Protein AF-A0A9X0APQ6-F1 (afdb_monomer)

InterPro domains:
  IPR005828 Major facilitator, sugar transporter-like [PF00083] (7-115)
  IPR020846 Major facilitator superfamily domain [PS50850] (1-117)
  IPR036259 MFS transporter superfamily [G3DSA:1.20.1250.20] (3-117)
  IPR036259 MFS transporter superfamily [SSF103473] (9-115)
  IPR050360 Major Facilitator Superfamily Sugar Transporters [PTHR48022] (7-116)

Foldseek 3Di:
DDDDPPVLVVVLVVLLQVLLVVLLVVLVVVCVPPDLVVQLVVLVVQLVVLVVQCVPDPDSVSVSVSSSSNSNSVSSNVNSVLVVLVVPDDPVCSVVVVVVVVVVVVVVVVVVVVVVD

pLDDT: mean 80.23, std 10.96, range [44.09, 93.19]

Mean predicted aligned error: 7.97 Å

Organism: NCBI:txid352851

Radius of gyration: 16.46 Å; Cα contacts (8 Å, |Δi|>4): 113; chains: 1; bounding box: 48×24×42 Å

Structure (mmCIF, N/CA/C/O backbone):
data_AF-A0A9X0APQ6-F1
#
_entry.id   AF-A0A9X0APQ6-F1
#
loop_
_atom_site.group_PDB
_atom_site.id
_atom_site.type_symbol
_atom_site.label_atom_id
_atom_site.label_alt_id
_atom_site.label_comp_id
_atom_site.label_asym_id
_atom_site.label_entity_id
_atom_site.label_seq_id
_atom_site.pdbx_PDB_ins_code
_atom_site.Cartn_x
_atom_site.Cartn_y
_atom_site.Cartn_z
_atom_site.occupancy
_atom_site.B_iso_or_equiv
_atom_site.auth_seq_id
_atom_site.auth_comp_id
_atom_site.auth_asym_id
_atom_site.auth_atom_id
_atom_site.pdbx_PDB_model_num
ATOM 1 N N . MET A 1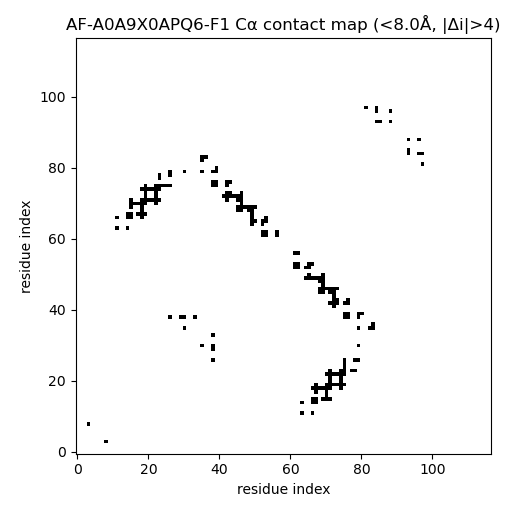 1 ? 29.607 6.558 -14.854 1.00 44.47 1 MET A N 1
ATOM 2 C CA . MET A 1 1 ? 28.455 6.134 -14.029 1.00 44.47 1 MET A CA 1
ATOM 3 C C . MET A 1 1 ? 27.318 7.109 -14.296 1.00 44.47 1 MET A C 1
ATOM 5 O O . MET A 1 1 ? 27.197 8.111 -13.610 1.00 44.47 1 MET A O 1
ATOM 9 N N . GLY A 1 2 ? 26.597 6.906 -15.401 1.00 44.09 2 GLY A N 1
ATOM 10 C CA . GLY A 1 2 ? 25.525 7.808 -15.819 1.00 44.09 2 GLY A CA 1
ATOM 11 C C . GLY A 1 2 ? 24.262 7.515 -15.024 1.00 44.09 2 GLY A C 1
ATOM 12 O O . GLY A 1 2 ? 23.818 6.369 -14.986 1.00 44.09 2 GLY A O 1
ATOM 13 N N . TYR A 1 3 ? 23.705 8.536 -14.382 1.00 51.19 3 TYR A N 1
ATOM 14 C CA . TYR A 1 3 ? 22.382 8.481 -13.771 1.00 51.19 3 TYR A CA 1
ATOM 15 C C . TYR A 1 3 ? 21.393 7.966 -14.830 1.00 51.19 3 TYR A C 1
ATOM 17 O O . TYR A 1 3 ? 21.360 8.526 -15.932 1.00 51.19 3 TYR A O 1
ATOM 25 N N . PRO A 1 4 ? 20.614 6.902 -14.567 1.00 54.91 4 PRO A N 1
ATOM 26 C CA . PRO A 1 4 ? 19.569 6.506 -15.496 1.00 54.91 4 PRO A CA 1
ATOM 27 C C . PRO A 1 4 ? 18.635 7.716 -15.683 1.00 54.91 4 PRO A C 1
ATOM 29 O O . PRO A 1 4 ? 18.344 8.408 -14.704 1.00 54.91 4 PRO A O 1
ATOM 32 N N . PRO A 1 5 ? 18.208 8.033 -16.918 1.00 57.03 5 PRO A N 1
ATOM 33 C CA . PRO A 1 5 ? 17.483 9.266 -17.205 1.00 57.03 5 PRO A CA 1
ATOM 34 C C . PRO A 1 5 ? 16.279 9.409 -16.268 1.00 57.03 5 PRO A C 1
ATOM 36 O O . PRO A 1 5 ? 15.535 8.457 -16.066 1.00 57.03 5 PRO A O 1
ATOM 39 N N . THR A 1 6 ? 16.046 10.596 -15.705 1.00 61.06 6 THR A N 1
ATOM 40 C CA . THR A 1 6 ? 15.020 10.875 -14.671 1.00 61.06 6 THR A CA 1
ATOM 41 C C . THR A 1 6 ? 13.627 10.336 -15.024 1.00 61.06 6 THR A C 1
ATOM 43 O O . THR A 1 6 ? 12.830 9.989 -14.154 1.00 61.06 6 THR A O 1
ATOM 46 N N . ARG A 1 7 ? 13.355 10.204 -16.327 1.00 60.66 7 ARG A N 1
ATOM 47 C CA . ARG A 1 7 ? 12.144 9.594 -16.877 1.00 60.66 7 ARG A CA 1
ATOM 48 C C . ARG A 1 7 ? 11.978 8.127 -16.451 1.00 60.66 7 ARG A C 1
ATOM 50 O O . ARG A 1 7 ? 10.897 7.781 -16.000 1.00 60.66 7 ARG A O 1
ATOM 57 N N . VAL A 1 8 ? 13.018 7.287 -16.493 1.00 66.69 8 VAL A N 1
ATOM 58 C CA . VAL A 1 8 ? 12.890 5.846 -16.178 1.00 66.69 8 VAL A CA 1
ATOM 59 C C . VAL A 1 8 ? 12.717 5.538 -14.687 1.00 66.69 8 VAL A C 1
ATOM 61 O O . VAL A 1 8 ? 12.133 4.508 -14.364 1.00 66.69 8 VAL A O 1
ATOM 64 N N . GLN A 1 9 ? 13.139 6.421 -13.774 1.00 67.50 9 GLN A N 1
ATOM 65 C CA . GLN A 1 9 ? 12.833 6.274 -12.339 1.00 67.50 9 GLN A CA 1
ATOM 66 C C . GLN A 1 9 ? 11.456 6.837 -11.961 1.00 67.50 9 GLN A C 1
ATOM 68 O O . GLN A 1 9 ? 10.777 6.280 -11.099 1.00 67.50 9 GLN A O 1
ATOM 73 N N . GLY A 1 10 ? 11.014 7.921 -12.608 1.00 75.88 10 GLY A N 1
ATOM 74 C CA . GLY A 1 10 ? 9.728 8.554 -12.302 1.00 75.88 10 GLY A CA 1
ATOM 75 C C . GLY A 1 10 ? 8.521 7.761 -12.806 1.00 75.88 10 GLY A C 1
ATOM 76 O O . GLY A 1 10 ? 7.519 7.647 -12.100 1.00 75.88 10 GLY A O 1
ATOM 7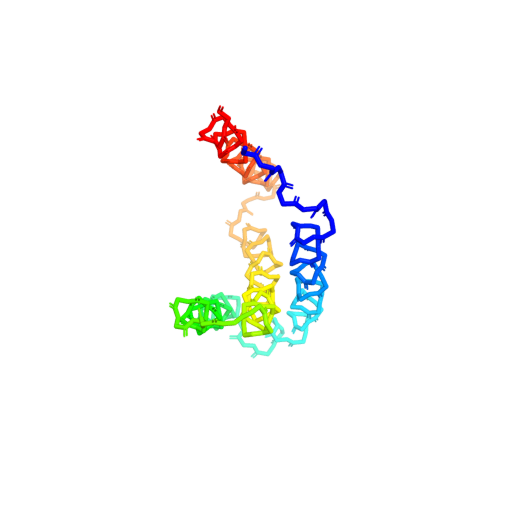7 N N . THR A 1 11 ? 8.612 7.167 -14.002 1.00 83.44 11 THR A N 1
ATOM 78 C CA . THR A 1 11 ? 7.497 6.418 -14.604 1.00 83.44 11 THR A CA 1
ATOM 79 C C . THR A 1 11 ? 6.947 5.286 -13.720 1.00 83.44 11 THR A C 1
ATOM 81 O O . THR A 1 11 ? 5.732 5.262 -13.519 1.00 83.44 11 THR A O 1
ATOM 84 N N . PRO A 1 12 ? 7.758 4.374 -13.142 1.00 81.62 12 PRO A N 1
ATOM 85 C CA . PRO A 1 12 ? 7.223 3.297 -12.305 1.00 81.62 12 PRO A CA 1
ATOM 86 C C . PRO A 1 12 ? 6.553 3.809 -11.023 1.00 81.62 12 PRO A C 1
ATOM 88 O O . PRO A 1 12 ? 5.564 3.225 -10.585 1.00 81.62 12 PRO A O 1
ATOM 91 N N . THR A 1 13 ? 7.038 4.912 -10.446 1.00 85.12 13 THR A N 1
ATOM 92 C CA . THR A 1 13 ? 6.450 5.530 -9.246 1.00 85.12 13 THR A CA 1
ATOM 93 C C . THR A 1 13 ? 5.087 6.156 -9.547 1.00 85.12 13 THR A C 1
ATOM 95 O O . THR A 1 13 ? 4.135 5.962 -8.791 1.00 85.12 13 THR A O 1
ATOM 98 N N . SER A 1 14 ? 4.948 6.842 -10.684 1.00 87.56 14 SER A N 1
ATOM 99 C CA . SER A 1 14 ? 3.661 7.405 -11.117 1.00 87.56 14 SER A CA 1
ATOM 100 C C . SER A 1 14 ? 2.627 6.317 -11.413 1.00 87.56 14 SER A C 1
ATOM 102 O O . SER A 1 14 ? 1.479 6.416 -10.982 1.00 87.56 14 SER A O 1
ATOM 104 N N . VAL A 1 15 ? 3.040 5.250 -12.102 1.00 88.75 15 VAL A N 1
ATOM 105 C CA . VAL A 1 15 ? 2.180 4.096 -12.409 1.00 88.75 15 VAL A CA 1
ATOM 106 C C . VAL A 1 15 ? 1.750 3.371 -11.130 1.00 88.75 15 VAL A C 1
ATOM 108 O O . VAL A 1 15 ? 0.586 2.998 -10.988 1.00 88.75 15 VAL A O 1
ATOM 111 N N . TYR A 1 16 ? 2.660 3.231 -10.165 1.00 88.94 16 TYR A N 1
ATOM 112 C CA . TYR A 1 16 ? 2.346 2.696 -8.843 1.00 88.94 16 TYR A CA 1
ATOM 113 C C . TYR A 1 16 ? 1.294 3.543 -8.112 1.00 88.94 16 TYR A C 1
ATOM 115 O O . TYR A 1 16 ? 0.326 2.990 -7.591 1.00 88.94 16 TYR A O 1
ATOM 123 N N . ASN A 1 17 ? 1.429 4.875 -8.115 1.00 89.19 17 ASN A N 1
ATOM 124 C CA . ASN A 1 17 ? 0.448 5.768 -7.489 1.00 89.19 17 ASN A CA 1
ATOM 125 C C . ASN A 1 17 ? -0.933 5.679 -8.149 1.00 89.19 17 ASN A C 1
ATOM 127 O O . ASN A 1 17 ? -1.939 5.677 -7.440 1.00 89.19 17 ASN A O 1
ATOM 131 N N . LEU A 1 18 ? -0.993 5.550 -9.479 1.00 90.69 18 LEU A N 1
ATOM 132 C CA . LEU A 1 18 ? -2.250 5.290 -10.187 1.00 90.69 18 LEU A CA 1
ATOM 133 C C . LEU A 1 18 ? -2.875 3.966 -9.731 1.00 90.69 18 LEU A C 1
ATOM 135 O O . LEU A 1 18 ? -4.051 3.937 -9.374 1.00 90.69 18 LEU A O 1
ATOM 139 N N . GLY A 1 19 ? -2.085 2.889 -9.657 1.00 88.75 19 GLY A N 1
ATOM 140 C CA . GLY A 1 19 ? -2.540 1.611 -9.101 1.00 88.75 19 GLY A CA 1
ATOM 141 C C . GLY A 1 19 ? -3.055 1.751 -7.665 1.00 88.75 19 GLY A C 1
ATOM 142 O O . GLY A 1 19 ? -4.108 1.223 -7.327 1.00 88.75 19 GLY A O 1
ATOM 143 N N . CYS A 1 20 ? -2.372 2.536 -6.834 1.00 89.88 20 CYS A N 1
ATOM 144 C CA . CYS A 1 20 ? -2.770 2.800 -5.453 1.00 89.88 20 CYS A CA 1
ATOM 145 C C . CYS A 1 20 ? -4.121 3.531 -5.364 1.00 89.88 20 CYS A C 1
ATOM 147 O O . CYS A 1 20 ? -4.968 3.164 -4.549 1.00 89.88 20 CYS A O 1
ATOM 149 N N . PHE A 1 21 ? -4.360 4.510 -6.245 1.00 89.38 21 PHE A N 1
ATOM 150 C CA . PHE A 1 21 ? -5.630 5.234 -6.337 1.00 89.38 21 PHE A CA 1
ATOM 151 C C . PHE A 1 21 ? -6.800 4.303 -6.681 1.00 89.38 21 PHE A C 1
ATOM 153 O O . PHE A 1 21 ? -7.807 4.280 -5.969 1.00 89.38 21 PHE A O 1
ATOM 160 N N . PHE A 1 22 ? -6.651 3.478 -7.721 1.00 90.50 22 PHE A N 1
ATOM 161 C CA . PHE A 1 22 ? -7.680 2.503 -8.096 1.00 90.50 22 PHE A CA 1
ATOM 162 C C . PHE A 1 22 ? -7.877 1.424 -7.022 1.00 90.50 22 PHE A C 1
ATOM 164 O O . PHE A 1 22 ? -9.011 1.030 -6.740 1.00 90.50 22 PHE A O 1
ATOM 171 N N . GLY A 1 23 ? -6.796 0.996 -6.365 1.00 86.69 23 GLY A N 1
ATOM 172 C CA . GLY A 1 23 ? -6.839 0.055 -5.249 1.00 86.69 23 GLY A CA 1
ATOM 173 C C . GLY A 1 23 ? -7.651 0.614 -4.083 1.00 86.69 23 GLY A C 1
ATOM 174 O O . GLY A 1 23 ? -8.589 -0.028 -3.610 1.00 86.69 23 GLY A O 1
ATOM 175 N N . ALA A 1 24 ? -7.378 1.855 -3.679 1.00 86.88 24 ALA A N 1
ATOM 176 C CA . ALA A 1 24 ? -8.139 2.538 -2.638 1.00 86.88 24 ALA A CA 1
ATOM 177 C C . ALA A 1 24 ? -9.633 2.652 -2.999 1.00 86.88 24 ALA A C 1
ATOM 179 O O . ALA A 1 24 ? -10.481 2.329 -2.165 1.00 86.88 24 ALA A O 1
ATOM 180 N N . LEU A 1 25 ? -9.960 3.002 -4.250 1.00 87.56 25 LEU A N 1
ATOM 181 C CA . LEU A 1 25 ? -11.346 3.098 -4.724 1.00 87.56 25 LEU A CA 1
ATOM 182 C C . LEU A 1 25 ? -12.077 1.745 -4.660 1.00 87.56 25 LEU A C 1
ATOM 184 O O . LEU A 1 25 ? -13.203 1.669 -4.167 1.00 87.56 25 LEU A O 1
ATOM 188 N N . SER A 1 26 ? -11.415 0.656 -5.065 1.00 83.50 26 SER A N 1
ATOM 189 C CA . SER A 1 26 ? -11.980 -0.705 -4.999 1.00 83.50 26 SER A CA 1
ATOM 190 C C . SER A 1 26 ? -12.294 -1.167 -3.566 1.00 83.50 26 SER A C 1
ATOM 192 O O . SER A 1 26 ? -13.181 -1.996 -3.335 1.00 83.50 26 SER A O 1
ATOM 194 N N . THR A 1 27 ? -11.609 -0.586 -2.578 1.00 81.75 27 THR A N 1
ATOM 195 C CA . THR A 1 27 ? -11.802 -0.875 -1.150 1.00 81.75 27 THR A CA 1
ATOM 196 C C . THR A 1 27 ? -13.132 -0.354 -0.626 1.00 81.75 27 THR A C 1
ATOM 198 O O . THR A 1 27 ? -13.647 -0.898 0.347 1.00 81.75 27 THR A O 1
ATOM 201 N N . ILE A 1 28 ? -13.703 0.680 -1.254 1.00 78.94 28 ILE A N 1
ATOM 202 C CA . ILE A 1 28 ? -15.018 1.214 -0.876 1.00 78.94 28 ILE A CA 1
ATOM 203 C C . ILE A 1 28 ? -16.076 0.127 -1.081 1.00 78.94 28 ILE A C 1
ATOM 205 O O . ILE A 1 28 ? -16.846 -0.167 -0.175 1.00 78.94 28 ILE A O 1
ATOM 209 N N . TRP A 1 29 ? -16.035 -0.539 -2.235 1.00 74.44 29 TRP A N 1
ATOM 210 C C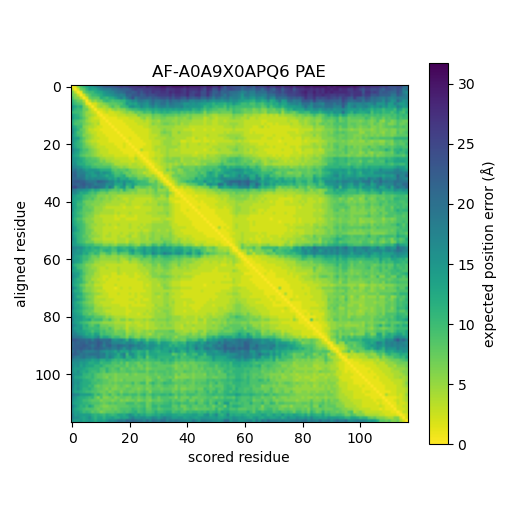A . TRP A 1 29 ? -16.950 -1.626 -2.580 1.00 74.44 29 TRP A CA 1
ATOM 211 C C . TRP A 1 29 ? -16.645 -2.917 -1.809 1.00 74.44 29 TRP A C 1
ATOM 213 O O . TRP A 1 29 ? -17.525 -3.538 -1.217 1.00 74.44 29 TRP A O 1
ATOM 223 N N . THR A 1 30 ? -15.370 -3.306 -1.763 1.00 70.62 30 THR A N 1
ATOM 224 C CA . THR A 1 30 ? -14.943 -4.567 -1.127 1.00 70.62 30 THR A CA 1
ATOM 225 C C . THR A 1 30 ? -15.0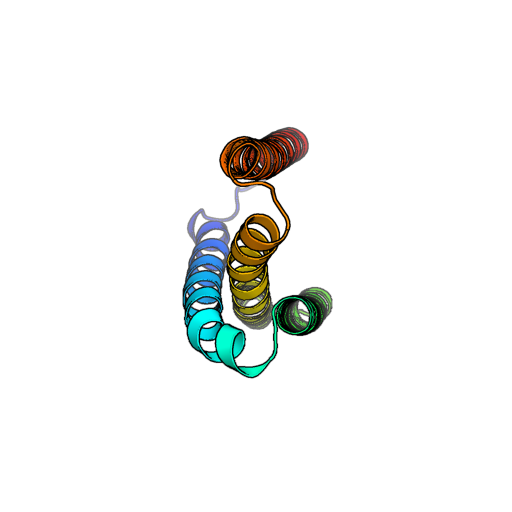48 -4.510 0.405 1.00 70.62 30 THR A C 1
ATOM 227 O O . THR A 1 30 ? -15.241 -5.530 1.072 1.00 70.62 30 THR A O 1
ATOM 230 N N . GLY A 1 31 ? -14.937 -3.310 0.980 1.00 66.19 31 GLY A N 1
ATOM 231 C CA . GLY A 1 31 ? -14.968 -3.059 2.418 1.00 66.19 31 GLY A CA 1
ATOM 232 C C . GLY A 1 31 ? -16.323 -3.319 3.074 1.00 66.19 31 GLY A C 1
ATOM 233 O O . GLY A 1 31 ? -16.332 -3.768 4.224 1.00 66.19 31 GLY A O 1
ATOM 234 N N . ASP A 1 32 ? -17.425 -3.078 2.359 1.00 67.75 32 ASP A N 1
ATOM 235 C CA . ASP A 1 32 ? -18.782 -3.368 2.842 1.00 67.75 32 ASP A CA 1
ATOM 236 C C . ASP A 1 32 ? -19.138 -4.853 2.720 1.00 67.75 32 ASP A C 1
ATOM 238 O O . ASP A 1 32 ? -19.812 -5.399 3.591 1.00 67.75 32 ASP A O 1
ATOM 242 N N . PHE A 1 33 ? -18.627 -5.543 1.696 1.00 60.81 33 PHE A N 1
ATOM 243 C CA . PHE A 1 33 ? -19.024 -6.925 1.411 1.00 60.81 33 PHE A CA 1
ATOM 244 C C . PHE A 1 33 ? -18.282 -7.988 2.239 1.00 60.81 33 PHE A C 1
ATOM 246 O O . PHE A 1 33 ? -18.876 -8.998 2.613 1.00 60.81 33 PHE A O 1
ATOM 253 N N . LEU A 1 34 ? -16.983 -7.809 2.521 1.00 62.75 34 LEU A N 1
ATOM 254 C CA . LEU A 1 34 ? -16.131 -8.924 2.982 1.00 62.75 34 LEU A CA 1
ATOM 255 C C . LEU A 1 34 ? -15.678 -8.869 4.449 1.00 62.75 34 LEU A C 1
ATOM 257 O O . LEU A 1 34 ? -15.217 -9.876 5.000 1.00 62.75 34 LEU A O 1
ATOM 261 N N . GLY A 1 35 ? -15.842 -7.726 5.114 1.00 64.50 35 GLY A N 1
ATOM 262 C CA . GLY A 1 35 ? -15.365 -7.507 6.478 1.00 64.50 35 GLY A CA 1
ATOM 263 C C . GLY A 1 35 ? -13.869 -7.161 6.550 1.00 64.50 35 GLY A C 1
ATOM 264 O O . GLY A 1 35 ? -13.022 -7.719 5.856 1.00 64.50 35 GLY A O 1
ATOM 265 N N . ARG A 1 36 ? -13.533 -6.222 7.443 1.00 69.69 36 ARG A N 1
ATOM 266 C CA . ARG A 1 36 ? -12.225 -5.536 7.526 1.00 69.69 36 ARG A CA 1
ATOM 267 C C . ARG A 1 36 ? -10.974 -6.444 7.500 1.00 69.69 36 ARG A C 1
ATOM 269 O O . ARG A 1 36 ? -10.091 -6.143 6.704 1.00 69.69 36 ARG A O 1
ATOM 276 N N . PRO A 1 37 ? -10.847 -7.521 8.304 1.00 75.44 37 PRO A N 1
ATOM 277 C CA . PRO A 1 37 ? -9.620 -8.327 8.309 1.00 75.44 37 PRO A CA 1
ATOM 278 C C . PRO A 1 37 ? -9.446 -9.169 7.037 1.00 75.44 37 PRO A C 1
ATOM 280 O O . PRO A 1 37 ? -8.319 -9.406 6.609 1.00 75.44 37 PRO A O 1
ATOM 283 N N . ARG A 1 38 ? -10.544 -9.582 6.389 1.00 79.19 38 ARG A N 1
ATOM 284 C CA . ARG A 1 38 ? -10.486 -10.387 5.158 1.00 79.19 38 ARG A CA 1
ATOM 285 C C . ARG A 1 38 ? -10.021 -9.562 3.962 1.00 79.19 38 ARG A C 1
ATOM 287 O O . ARG A 1 38 ? -9.296 -10.073 3.116 1.00 79.19 38 ARG A O 1
ATOM 294 N N . VAL A 1 39 ? -10.368 -8.275 3.935 1.00 83.38 39 VAL A N 1
ATOM 295 C CA . VAL A 1 39 ? -9.897 -7.342 2.901 1.00 83.38 39 VAL A CA 1
ATOM 296 C C . VAL A 1 39 ? -8.381 -7.125 2.988 1.00 83.38 39 VAL A C 1
ATOM 298 O O . VAL A 1 39 ? -7.727 -7.087 1.952 1.00 83.38 39 VAL A O 1
ATOM 301 N N . ILE A 1 40 ? -7.802 -7.075 4.198 1.00 85.06 40 ILE A N 1
ATOM 302 C CA . ILE A 1 40 ? -6.340 -6.964 4.387 1.00 85.06 40 ILE A CA 1
ATOM 303 C C . ILE A 1 40 ? -5.620 -8.227 3.891 1.00 85.06 40 ILE A C 1
ATOM 305 O O . ILE A 1 40 ? -4.554 -8.156 3.277 1.00 85.06 40 ILE A O 1
ATOM 309 N N . LEU A 1 41 ? -6.211 -9.398 4.137 1.00 85.81 41 LEU A N 1
ATOM 310 C CA . LEU A 1 41 ? -5.687 -10.676 3.655 1.00 85.81 41 LEU A CA 1
ATOM 311 C C . LEU A 1 41 ? -5.708 -10.739 2.122 1.00 85.81 41 LEU A C 1
ATOM 313 O O . LEU A 1 41 ? -4.684 -11.043 1.515 1.00 85.81 41 LEU A O 1
ATOM 317 N N . LEU A 1 42 ? -6.820 -10.349 1.493 1.00 87.19 42 LEU A N 1
ATOM 318 C CA . LEU A 1 42 ? -6.914 -10.256 0.033 1.00 87.19 42 LEU A CA 1
ATOM 319 C C . LEU A 1 42 ? -5.921 -9.251 -0.557 1.00 87.19 42 LEU A C 1
ATOM 321 O O . LEU A 1 42 ? -5.186 -9.596 -1.481 1.00 87.19 42 LEU A O 1
ATOM 325 N N . GLY A 1 43 ? -5.830 -8.041 -0.000 1.00 87.69 43 GLY A N 1
ATOM 326 C CA . GLY A 1 43 ? -4.857 -7.048 -0.456 1.00 87.69 43 GLY A CA 1
ATOM 327 C C . GL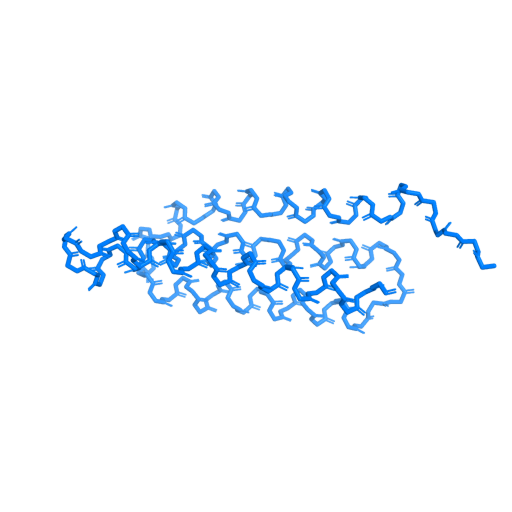Y A 1 43 ? -3.421 -7.568 -0.355 1.00 87.69 43 GLY A C 1
ATOM 328 O O . GLY A 1 43 ? -2.640 -7.416 -1.291 1.00 87.69 43 GLY A O 1
ATOM 329 N N . SER A 1 44 ? -3.095 -8.292 0.719 1.00 89.19 44 SER A N 1
ATOM 330 C CA . SER A 1 44 ? -1.784 -8.934 0.890 1.00 89.19 44 SER A CA 1
ATOM 331 C C . SER A 1 44 ? -1.510 -10.023 -0.153 1.00 89.19 44 SER A C 1
ATOM 333 O O . SER A 1 44 ? -0.394 -10.096 -0.665 1.00 89.19 44 SER A O 1
ATOM 335 N N . THR A 1 45 ? -2.511 -10.825 -0.537 1.00 91.44 45 THR A N 1
ATOM 336 C CA . THR A 1 45 ? -2.345 -11.806 -1.628 1.00 91.44 45 THR A CA 1
ATOM 337 C C . THR A 1 45 ? -2.093 -11.139 -2.982 1.00 91.44 45 THR A C 1
ATOM 339 O O . THR A 1 45 ? -1.236 -11.595 -3.736 1.00 91.44 45 THR A O 1
ATOM 342 N N . ILE A 1 46 ? -2.753 -10.011 -3.266 1.00 91.31 46 ILE A N 1
ATOM 343 C CA . ILE A 1 46 ? -2.537 -9.235 -4.498 1.00 91.31 46 ILE A CA 1
ATOM 344 C C . ILE A 1 46 ? -1.119 -8.645 -4.519 1.00 91.31 46 ILE A C 1
ATOM 346 O O . ILE A 1 46 ? -0.438 -8.707 -5.544 1.00 91.31 46 ILE A O 1
ATOM 350 N N . ILE A 1 47 ? -0.639 -8.131 -3.380 1.00 92.75 47 ILE A N 1
ATOM 351 C CA . ILE A 1 47 ? 0.745 -7.654 -3.244 1.00 92.75 47 ILE A CA 1
ATOM 352 C C . ILE A 1 47 ? 1.733 -8.796 -3.493 1.00 92.75 47 ILE A C 1
ATOM 354 O O . ILE A 1 47 ? 2.693 -8.603 -4.236 1.00 92.75 47 ILE A O 1
ATOM 358 N N . ALA A 1 48 ? 1.499 -9.978 -2.918 1.00 92.31 48 ALA A 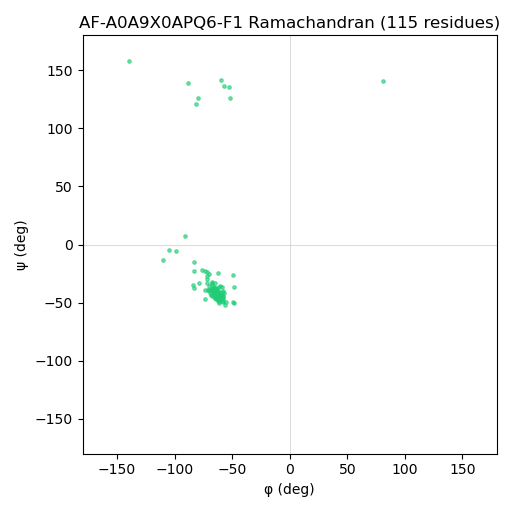N 1
ATOM 359 C CA . ALA A 1 48 ? 2.373 -11.134 -3.107 1.00 92.31 48 ALA A CA 1
ATOM 360 C C . ALA A 1 48 ? 2.464 -11.545 -4.587 1.00 92.31 48 ALA A C 1
ATOM 362 O O . ALA A 1 48 ? 3.564 -11.752 -5.095 1.00 92.31 48 ALA A O 1
ATOM 363 N N . LEU A 1 49 ? 1.335 -11.574 -5.303 1.00 91.88 49 LEU A N 1
ATOM 364 C CA . LEU A 1 49 ? 1.308 -11.847 -6.744 1.00 91.88 49 LEU A CA 1
ATOM 365 C C . LEU A 1 49 ? 2.080 -10.789 -7.545 1.00 91.88 49 LEU A C 1
ATOM 367 O O . LEU A 1 49 ? 2.889 -11.129 -8.407 1.00 91.88 49 LEU A O 1
ATOM 371 N N . GLY A 1 50 ? 1.883 -9.504 -7.242 1.00 88.31 50 GLY A N 1
ATOM 372 C CA . GLY A 1 50 ? 2.608 -8.423 -7.910 1.00 88.31 50 GLY A CA 1
ATOM 373 C C . GLY A 1 50 ? 4.110 -8.407 -7.593 1.00 88.31 50 GLY A C 1
ATOM 374 O O . GLY A 1 50 ? 4.917 -8.026 -8.444 1.00 88.31 50 GLY A O 1
ATOM 375 N N . ALA A 1 51 ? 4.510 -8.827 -6.391 1.00 89.06 51 ALA A N 1
ATOM 376 C CA . ALA A 1 51 ? 5.912 -9.004 -6.026 1.00 89.06 51 ALA A CA 1
ATOM 377 C C . ALA A 1 51 ? 6.535 -10.156 -6.819 1.00 89.06 51 ALA A C 1
ATOM 379 O O . ALA A 1 51 ? 7.601 -9.974 -7.394 1.00 89.06 51 ALA A O 1
ATOM 380 N N . LEU A 1 52 ? 5.826 -11.280 -6.940 1.00 91.38 52 LEU A N 1
ATOM 381 C CA . LEU A 1 52 ? 6.276 -12.449 -7.695 1.00 91.38 52 LEU A CA 1
ATOM 382 C C . LEU A 1 52 ? 6.512 -12.103 -9.173 1.00 91.38 52 LEU A C 1
ATOM 384 O O . LEU A 1 52 ? 7.573 -12.414 -9.707 1.00 91.38 52 LEU A O 1
ATOM 388 N N . ILE A 1 53 ? 5.592 -11.347 -9.786 1.00 87.25 53 ILE A N 1
ATOM 389 C CA . ILE A 1 53 ? 5.747 -10.821 -11.154 1.00 87.25 53 ILE A CA 1
ATOM 390 C C . ILE A 1 53 ? 6.992 -9.932 -11.277 1.00 87.25 53 ILE A C 1
ATOM 392 O O . ILE A 1 53 ? 7.703 -10.014 -12.276 1.00 87.25 53 ILE A O 1
ATOM 396 N N . GLN A 1 54 ? 7.275 -9.089 -10.279 1.00 84.50 54 GLN A N 1
ATOM 397 C CA . GLN A 1 54 ? 8.477 -8.249 -10.284 1.00 84.50 54 GLN A CA 1
ATOM 398 C C . GLN A 1 54 ? 9.758 -9.072 -10.122 1.00 84.50 54 GLN A C 1
ATOM 400 O O . GLN A 1 54 ? 10.747 -8.762 -10.781 1.00 84.50 54 GLN A O 1
ATOM 405 N N . THR A 1 55 ? 9.752 -10.116 -9.287 1.00 85.69 55 THR A N 1
ATOM 406 C CA . THR A 1 55 ? 10.923 -10.980 -9.064 1.00 85.69 55 THR A CA 1
ATOM 407 C C . THR A 1 55 ? 11.276 -11.796 -10.306 1.00 85.69 55 THR A C 1
ATOM 409 O O . THR A 1 55 ? 12.452 -12.004 -10.583 1.00 85.69 55 THR A O 1
ATOM 412 N N . THR A 1 56 ? 10.277 -12.221 -11.081 1.00 86.88 56 THR A N 1
ATOM 413 C CA . THR A 1 56 ? 10.476 -12.987 -12.324 1.00 86.88 56 THR A CA 1
ATOM 414 C C . THR A 1 56 ? 10.597 -12.105 -13.572 1.00 86.88 56 THR A C 1
ATOM 416 O O . THR A 1 56 ? 10.557 -12.614 -14.690 1.00 86.88 56 THR A O 1
ATOM 419 N N . SER A 1 57 ? 10.667 -10.780 -13.420 1.00 79.19 57 SER A N 1
ATOM 420 C CA . SER A 1 57 ? 10.607 -9.848 -14.547 1.00 79.19 57 SER A CA 1
ATOM 421 C C . SER A 1 57 ? 11.959 -9.713 -15.247 1.00 79.19 57 SER A C 1
ATOM 423 O O . SER A 1 57 ? 12.918 -9.221 -14.658 1.00 79.19 57 SER A O 1
ATOM 425 N N . TYR A 1 58 ? 12.003 -10.035 -16.543 1.00 75.69 58 TYR A N 1
ATOM 426 C CA . TYR A 1 58 ? 13.189 -9.849 -17.394 1.00 75.69 58 TYR A CA 1
ATOM 427 C C . TYR A 1 58 ? 13.127 -8.571 -18.253 1.00 75.69 58 TYR A C 1
ATOM 429 O O . TYR A 1 58 ? 14.100 -8.226 -18.918 1.00 75.69 58 TYR A O 1
ATOM 437 N N . GLY A 1 59 ? 11.998 -7.846 -18.238 1.00 79.00 59 GLY A N 1
ATOM 438 C CA . GLY A 1 59 ? 11.789 -6.642 -19.050 1.00 79.00 59 GLY A CA 1
ATOM 439 C C . GLY A 1 59 ? 11.059 -5.504 -18.330 1.00 79.00 59 GLY A C 1
ATOM 440 O O . GLY A 1 59 ? 10.309 -5.713 -17.378 1.00 79.00 59 GLY A O 1
ATOM 441 N N . VAL A 1 60 ? 11.241 -4.274 -18.825 1.00 76.38 60 VAL A N 1
ATOM 442 C CA . VAL A 1 60 ? 10.671 -3.042 -18.235 1.00 76.38 60 VAL A CA 1
ATOM 443 C C . VAL A 1 60 ? 9.134 -3.069 -18.201 1.00 76.38 60 VAL A C 1
ATOM 445 O O . VAL A 1 60 ? 8.525 -2.604 -17.239 1.00 76.38 60 VAL A O 1
ATOM 448 N N . ALA A 1 61 ? 8.497 -3.661 -19.216 1.00 78.31 61 ALA A N 1
ATOM 449 C CA . ALA A 1 61 ? 7.039 -3.758 -19.303 1.00 78.31 61 ALA A CA 1
ATOM 450 C C . ALA A 1 61 ? 6.432 -4.659 -18.209 1.00 78.31 61 ALA A C 1
ATOM 452 O O . ALA A 1 61 ? 5.434 -4.292 -17.588 1.00 78.31 61 ALA A O 1
ATOM 453 N N . GLN A 1 62 ? 7.056 -5.808 -17.923 1.00 81.12 62 GLN A N 1
ATOM 454 C CA . GLN A 1 62 ? 6.616 -6.714 -16.854 1.00 81.12 62 GLN A CA 1
ATOM 455 C C . GLN A 1 62 ? 6.813 -6.087 -15.470 1.00 81.12 62 GLN A C 1
ATOM 457 O O . GLN A 1 62 ? 5.932 -6.183 -14.616 1.00 81.12 62 GLN A O 1
ATOM 462 N N . MET A 1 63 ? 7.911 -5.353 -15.277 1.00 84.50 63 MET A N 1
ATOM 463 C CA . MET A 1 63 ? 8.157 -4.604 -14.048 1.00 84.50 63 MET A CA 1
ATOM 464 C C . MET A 1 63 ? 7.093 -3.514 -13.824 1.00 84.50 63 MET A C 1
ATOM 466 O O . MET A 1 63 ? 6.607 -3.361 -12.703 1.00 84.50 63 MET A O 1
ATOM 470 N N . MET A 1 64 ? 6.674 -2.793 -14.873 1.00 84.38 64 MET A N 1
ATOM 471 C CA . MET A 1 64 ? 5.578 -1.814 -14.777 1.00 84.38 64 MET A CA 1
ATOM 472 C C . MET A 1 64 ? 4.235 -2.469 -14.441 1.00 84.38 64 MET A C 1
ATOM 474 O O . MET A 1 64 ? 3.532 -1.978 -13.559 1.00 84.38 64 MET A O 1
ATOM 478 N N . MET A 1 65 ? 3.900 -3.596 -15.073 1.00 86.06 65 MET A N 1
ATOM 479 C CA . MET A 1 65 ? 2.704 -4.378 -14.729 1.00 86.06 65 MET A CA 1
ATOM 480 C C . MET A 1 65 ? 2.717 -4.818 -13.261 1.00 86.06 65 MET A C 1
ATOM 482 O O . MET A 1 65 ? 1.743 -4.603 -12.539 1.00 86.06 65 MET A O 1
ATOM 486 N N . GLY A 1 66 ? 3.845 -5.346 -12.780 1.00 87.44 66 GLY A N 1
ATOM 487 C CA . GLY A 1 66 ? 4.008 -5.714 -11.375 1.00 87.44 66 GLY A CA 1
ATOM 488 C C . GLY A 1 66 ? 3.817 -4.529 -10.420 1.00 87.44 66 GLY A C 1
ATOM 489 O O . GLY A 1 66 ? 3.194 -4.678 -9.370 1.00 87.44 66 GLY A O 1
ATOM 490 N N . ARG A 1 67 ? 4.260 -3.323 -10.806 1.00 88.88 67 ARG A N 1
ATOM 491 C CA . ARG A 1 67 ? 4.042 -2.088 -10.031 1.00 88.88 67 ARG A CA 1
ATOM 492 C C . ARG A 1 67 ? 2.577 -1.671 -9.963 1.00 88.88 67 ARG A C 1
ATOM 494 O O . ARG A 1 67 ? 2.153 -1.225 -8.900 1.00 88.88 67 ARG A O 1
ATOM 501 N N . VAL A 1 68 ? 1.802 -1.850 -11.034 1.00 90.75 68 VAL A N 1
ATOM 502 C CA . VAL A 1 68 ? 0.347 -1.612 -11.003 1.00 90.75 68 VAL A CA 1
ATOM 503 C C . VAL A 1 68 ? -0.320 -2.568 -10.018 1.00 90.75 68 VAL A C 1
ATOM 505 O O . VAL A 1 68 ? -1.073 -2.125 -9.156 1.00 90.75 68 VAL A O 1
ATOM 508 N N . VAL A 1 69 ? -0.004 -3.864 -10.102 1.00 90.94 69 VAL A N 1
ATOM 509 C CA . VAL A 1 69 ? -0.619 -4.902 -9.256 1.00 90.94 69 VAL A CA 1
ATOM 510 C C . VAL A 1 69 ? -0.263 -4.708 -7.781 1.00 90.94 69 VAL A C 1
ATOM 512 O O . VAL A 1 69 ? -1.149 -4.710 -6.925 1.00 90.94 69 VAL A O 1
ATOM 515 N N . VAL A 1 70 ? 1.014 -4.462 -7.467 1.00 93.19 70 VAL A N 1
ATOM 516 C CA . VAL A 1 70 ? 1.425 -4.137 -6.090 1.00 93.19 70 VAL A CA 1
ATOM 517 C C . VAL A 1 70 ? 0.800 -2.824 -5.621 1.00 93.19 70 VAL A C 1
ATOM 519 O O . VAL A 1 70 ? 0.393 -2.734 -4.463 1.00 93.19 70 VAL A O 1
ATOM 522 N N . GLY A 1 71 ? 0.674 -1.829 -6.504 1.00 90.31 71 GLY A N 1
ATOM 523 C CA . GLY A 1 71 ? -0.022 -0.573 -6.222 1.00 90.31 71 GLY A CA 1
ATOM 524 C C . GLY A 1 71 ? -1.474 -0.799 -5.810 1.00 90.31 71 GLY A C 1
ATOM 525 O O . GLY A 1 71 ? -1.886 -0.315 -4.757 1.00 90.31 71 GLY A O 1
ATOM 526 N N . LEU A 1 72 ? -2.221 -1.603 -6.572 1.00 91.69 72 LEU A N 1
ATOM 527 C CA . LEU A 1 72 ? -3.611 -1.958 -6.265 1.00 91.69 72 LEU A CA 1
ATOM 528 C C . LEU A 1 72 ? -3.738 -2.593 -4.873 1.00 91.69 72 LEU A C 1
ATOM 530 O O . LEU A 1 72 ? -4.508 -2.110 -4.040 1.00 91.69 72 LEU A O 1
ATOM 534 N N . GLY A 1 73 ? -2.943 -3.628 -4.586 1.00 88.81 73 GLY A N 1
ATOM 535 C CA . GLY A 1 73 ? -2.994 -4.316 -3.293 1.00 88.81 73 GLY A CA 1
ATOM 536 C C . GLY A 1 73 ? -2.568 -3.423 -2.119 1.00 88.81 73 GLY A C 1
ATOM 537 O O . GLY A 1 73 ? -3.194 -3.443 -1.056 1.00 88.81 73 GLY A O 1
ATOM 538 N N . THR A 1 74 ? -1.553 -2.578 -2.317 1.00 90.25 74 THR A N 1
ATOM 539 C CA . THR A 1 74 ? -1.079 -1.649 -1.279 1.00 90.25 74 THR A CA 1
ATOM 540 C C . THR A 1 74 ? -2.099 -0.548 -1.000 1.00 90.25 74 THR A C 1
ATOM 542 O O . THR A 1 74 ? -2.332 -0.217 0.166 1.00 90.25 74 THR A O 1
ATOM 545 N N . GLY A 1 75 ? -2.767 -0.030 -2.035 1.00 88.44 75 GLY A N 1
ATOM 546 C CA . GLY A 1 75 ? -3.855 0.939 -1.896 1.00 88.44 75 GLY A CA 1
ATOM 547 C C . GLY A 1 75 ? -5.026 0.374 -1.096 1.00 88.44 75 GLY A C 1
ATOM 548 O O . GLY A 1 75 ? -5.506 1.020 -0.160 1.00 88.44 75 GLY A O 1
ATOM 549 N N . MET A 1 76 ? -5.410 -0.874 -1.384 1.00 88.00 76 MET A N 1
ATOM 550 C CA . MET A 1 76 ? -6.454 -1.575 -0.633 1.00 88.00 76 MET A CA 1
ATOM 551 C C . MET A 1 76 ? -6.103 -1.768 0.842 1.00 88.00 76 MET A C 1
ATOM 553 O O . MET A 1 76 ? -6.910 -1.477 1.735 1.00 88.00 76 MET A O 1
ATOM 557 N N . ASN A 1 77 ? -4.882 -2.229 1.110 1.00 88.62 77 ASN A N 1
ATOM 558 C CA . ASN A 1 77 ? -4.403 -2.445 2.471 1.00 88.62 77 ASN A CA 1
ATOM 559 C C . ASN A 1 77 ? -4.308 -1.134 3.253 1.00 88.62 77 ASN A C 1
ATOM 561 O O . ASN A 1 77 ? -4.760 -1.078 4.395 1.00 88.62 77 ASN A O 1
ATOM 565 N N . THR A 1 78 ? -3.790 -0.070 2.640 1.00 87.19 78 THR A N 1
ATOM 566 C CA . THR A 1 78 ? -3.611 1.234 3.295 1.00 87.19 78 THR A CA 1
ATOM 567 C C . THR A 1 78 ? -4.955 1.857 3.679 1.00 87.19 78 THR A C 1
ATOM 569 O O . THR A 1 78 ? -5.131 2.282 4.824 1.00 87.19 78 THR A O 1
ATOM 572 N N . ALA A 1 79 ? -5.939 1.840 2.771 1.00 86.81 79 ALA A N 1
ATOM 573 C CA . ALA A 1 79 ? -7.288 2.333 3.057 1.00 86.81 79 ALA A CA 1
ATOM 574 C C . ALA A 1 79 ? -7.992 1.497 4.144 1.00 86.81 79 ALA A C 1
ATOM 576 O O . ALA A 1 79 ? -8.628 2.038 5.056 1.00 86.81 79 ALA A O 1
ATOM 577 N N . THR A 1 80 ? -7.843 0.169 4.098 1.00 85.06 80 THR A N 1
ATOM 578 C CA . THR A 1 80 ? -8.469 -0.732 5.079 1.00 85.06 80 THR A CA 1
ATOM 579 C C . THR A 1 80 ? -7.822 -0.635 6.458 1.00 85.06 80 THR A C 1
ATOM 581 O O . THR A 1 80 ? -8.537 -0.661 7.464 1.00 85.06 80 THR A O 1
ATOM 584 N N . ALA A 1 81 ? -6.495 -0.497 6.527 1.00 82.69 81 ALA A N 1
ATOM 585 C CA . ALA A 1 81 ? -5.741 -0.423 7.775 1.00 82.69 81 ALA A CA 1
ATOM 586 C C . ALA A 1 81 ? -6.185 0.769 8.633 1.00 82.69 81 ALA A C 1
ATOM 588 O O . ALA A 1 81 ? -6.477 0.584 9.815 1.00 82.69 81 ALA A O 1
ATOM 589 N N . GLY A 1 82 ? -6.339 1.959 8.038 1.00 79.06 82 GLY A N 1
ATOM 590 C CA . GLY A 1 82 ? -6.821 3.145 8.757 1.00 79.06 82 GLY A CA 1
ATOM 591 C C . GLY A 1 82 ? -8.237 2.963 9.314 1.00 79.06 82 GLY A C 1
ATOM 592 O O . GLY A 1 82 ? -8.517 3.295 10.467 1.00 79.06 82 GLY A O 1
ATOM 593 N N . LEU A 1 83 ? -9.130 2.347 8.535 1.00 80.62 83 LEU A N 1
ATOM 594 C CA . LEU A 1 83 ? -10.495 2.071 8.981 1.00 80.62 83 LEU A CA 1
ATOM 595 C C . LEU A 1 83 ? -10.559 0.984 10.062 1.00 80.62 83 LEU A C 1
ATOM 597 O O . LEU A 1 83 ? -11.408 1.050 10.954 1.00 80.62 83 LEU A O 1
ATOM 601 N N . TRP A 1 84 ? -9.695 -0.027 9.992 1.00 79.75 84 TRP A N 1
ATOM 602 C CA . TRP A 1 84 ? -9.599 -1.064 11.019 1.00 79.75 84 TRP A CA 1
ATOM 603 C C . TRP A 1 84 ? -9.038 -0.495 12.325 1.00 79.75 84 TRP A C 1
ATOM 605 O O . TRP A 1 84 ? -9.623 -0.699 13.388 1.00 79.75 84 TRP A O 1
ATOM 615 N N . GLN A 1 85 ? -7.995 0.330 12.241 1.00 75.38 85 GLN A N 1
ATOM 616 C CA . GLN A 1 85 ? -7.450 1.074 13.374 1.00 75.38 85 GLN A CA 1
ATOM 617 C C . GLN A 1 85 ? -8.490 1.975 14.027 1.00 75.38 85 GLN A C 1
ATOM 619 O O . GLN A 1 85 ? -8.615 1.975 15.251 1.00 75.38 85 GLN A O 1
ATOM 624 N N . ALA A 1 86 ? -9.285 2.697 13.236 1.00 76.75 86 ALA A N 1
ATOM 625 C CA . ALA A 1 86 ? -10.371 3.514 13.760 1.00 76.75 86 ALA A CA 1
ATOM 626 C C . ALA A 1 86 ? -11.428 2.671 14.495 1.00 76.75 86 ALA A C 1
ATOM 628 O O . ALA A 1 86 ? -11.951 3.123 15.513 1.00 76.75 86 ALA A O 1
ATOM 629 N N . LYS A 1 87 ? -11.734 1.451 14.028 1.00 74.12 87 LYS A N 1
ATOM 630 C CA . 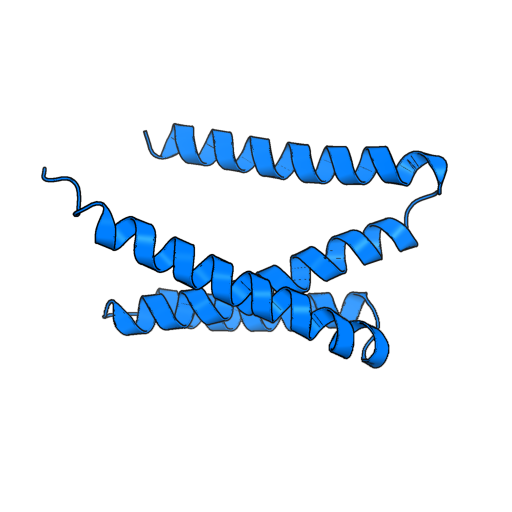LYS A 1 87 ? -12.694 0.549 14.691 1.00 74.12 87 LYS A CA 1
ATOM 631 C C . LYS A 1 87 ? -12.163 -0.038 16.004 1.00 74.12 87 LYS A C 1
ATOM 633 O O . LYS A 1 87 ? -12.928 -0.130 16.955 1.00 74.12 87 LYS A O 1
ATOM 638 N N . THR A 1 88 ? -10.882 -0.394 16.068 1.00 73.50 88 THR A N 1
ATOM 639 C CA . THR A 1 88 ? -10.276 -1.027 17.256 1.00 73.50 88 THR A CA 1
ATOM 640 C C . THR A 1 88 ? -9.842 -0.009 18.322 1.00 73.50 88 THR A C 1
ATOM 642 O O . THR A 1 88 ? -9.734 -0.343 19.501 1.00 73.50 88 THR A O 1
ATOM 645 N N . SER A 1 89 ? -9.599 1.252 17.950 1.00 66.06 89 SER A N 1
ATOM 646 C CA . SER A 1 89 ? -9.112 2.279 18.883 1.00 66.06 89 SER A CA 1
ATOM 647 C C . SER A 1 89 ? -10.231 3.032 19.614 1.00 66.06 89 SER A C 1
ATOM 649 O O . SER A 1 89 ? -11.238 3.442 19.032 1.00 66.06 89 SER A O 1
ATOM 651 N N . LYS A 1 90 ? -10.018 3.276 20.917 1.00 62.59 90 LYS A N 1
ATOM 652 C CA . LYS A 1 90 ? -10.863 4.162 21.737 1.00 62.59 90 LYS A CA 1
ATOM 653 C C . LYS A 1 90 ? -10.863 5.576 21.139 1.00 62.59 90 LYS A C 1
ATOM 655 O O . LYS A 1 90 ? -9.824 6.077 20.717 1.00 62.59 90 LYS A O 1
ATOM 660 N N . ILE A 1 91 ? -12.017 6.250 21.159 1.00 60.25 91 ILE A N 1
ATOM 661 C CA . ILE A 1 91 ? -12.255 7.561 20.513 1.00 60.25 91 ILE A CA 1
ATOM 662 C C . ILE A 1 91 ? -11.165 8.603 20.837 1.00 60.25 91 ILE A C 1
ATOM 664 O O . ILE A 1 91 ? -10.747 9.346 19.955 1.00 60.25 91 ILE A O 1
ATOM 668 N N . ARG A 1 92 ? -10.629 8.598 22.066 1.00 67.25 92 ARG A N 1
ATOM 669 C CA . ARG A 1 92 ? -9.573 9.522 22.522 1.00 67.25 92 ARG A CA 1
ATOM 670 C C . ARG A 1 92 ? -8.162 9.201 22.003 1.00 67.25 92 ARG A C 1
ATOM 672 O O . ARG A 1 92 ? -7.312 10.085 21.984 1.00 67.25 92 ARG A O 1
ATOM 679 N N . SER A 1 93 ? -7.881 7.961 21.599 1.00 69.50 93 SER A N 1
ATOM 680 C CA . SER A 1 93 ? -6.554 7.522 21.132 1.00 69.50 93 SER A CA 1
ATOM 681 C C . SER A 1 93 ? -6.450 7.346 19.615 1.00 69.50 93 SER A C 1
ATOM 683 O O . SER A 1 93 ? -5.342 7.149 19.119 1.00 69.50 93 SER A O 1
ATOM 685 N N . ARG A 1 94 ? -7.557 7.499 18.874 1.00 69.88 94 ARG A N 1
ATOM 686 C CA . ARG A 1 94 ? -7.605 7.439 17.400 1.00 69.88 94 ARG A CA 1
ATOM 687 C C . ARG A 1 94 ? -6.535 8.302 16.731 1.00 69.88 94 ARG A C 1
ATOM 689 O O . ARG A 1 94 ? -5.771 7.801 15.916 1.00 69.88 94 ARG A O 1
ATOM 696 N N . GLY A 1 95 ? -6.434 9.571 17.133 1.00 72.25 95 GLY A N 1
ATOM 697 C CA . GLY A 1 95 ? -5.443 10.497 16.577 1.00 72.25 95 GLY A CA 1
ATOM 698 C C . GLY A 1 95 ? -4.002 10.057 16.848 1.00 72.25 95 GLY A C 1
ATOM 699 O O . GLY A 1 95 ? -3.175 10.079 15.945 1.00 72.25 95 GLY A O 1
ATOM 700 N N . LYS A 1 96 ? -3.708 9.569 18.062 1.00 75.44 96 LYS A N 1
ATOM 701 C CA . LYS A 1 96 ? -2.358 9.105 18.425 1.00 75.44 96 LYS A CA 1
ATOM 702 C C . LYS A 1 96 ? -1.923 7.899 17.594 1.00 75.44 96 LYS A C 1
ATOM 704 O O . LYS A 1 96 ? -0.775 7.846 17.172 1.00 75.44 96 LYS A O 1
ATOM 709 N N . LEU A 1 97 ? -2.830 6.955 17.338 1.00 75.50 97 LEU A N 1
ATOM 710 C CA . LEU A 1 97 ? -2.513 5.750 16.570 1.00 75.50 97 LEU A CA 1
ATOM 711 C C . LEU A 1 97 ? -2.204 6.078 15.099 1.00 75.50 97 LEU A C 1
ATOM 713 O O . LEU A 1 97 ? -1.235 5.563 14.548 1.00 75.50 97 LEU A O 1
ATOM 717 N N . VAL A 1 98 ? -2.966 7.000 14.499 1.00 78.44 98 VAL A N 1
ATOM 718 C CA . VAL A 1 98 ? -2.721 7.484 13.128 1.00 78.44 98 VAL A CA 1
ATOM 719 C C . VAL A 1 98 ? -1.396 8.244 13.036 1.00 78.44 98 VAL A C 1
ATOM 721 O O . VAL A 1 98 ? -0.636 8.039 12.091 1.00 78.44 98 VAL A O 1
ATOM 724 N N . ILE A 1 99 ? -1.078 9.081 14.029 1.00 83.56 99 ILE A N 1
ATOM 725 C CA . ILE A 1 99 ? 0.199 9.809 14.071 1.00 83.56 99 ILE A CA 1
ATOM 726 C C . ILE A 1 99 ? 1.377 8.831 14.171 1.00 83.56 99 ILE A C 1
ATOM 728 O O . ILE A 1 99 ? 2.354 8.999 13.450 1.00 83.56 99 ILE A O 1
ATOM 732 N N . ILE A 1 100 ? 1.283 7.785 14.999 1.00 83.69 100 ILE A N 1
ATOM 733 C CA . ILE A 1 100 ? 2.331 6.754 15.111 1.00 83.69 100 ILE A CA 1
ATOM 734 C C . ILE A 1 100 ? 2.503 5.991 13.789 1.00 83.69 100 ILE A C 1
ATOM 736 O O . ILE A 1 100 ? 3.633 5.765 13.361 1.00 83.69 100 ILE A O 1
ATOM 740 N N . GLN A 1 101 ? 1.405 5.637 13.111 1.00 81.88 101 GLN A N 1
ATOM 741 C CA . GLN A 1 101 ? 1.448 4.999 11.790 1.00 81.88 101 GLN A CA 1
ATOM 742 C C . GLN A 1 101 ? 2.203 5.868 10.771 1.00 81.88 101 GLN A C 1
ATOM 744 O O . GLN A 1 101 ? 3.082 5.378 10.061 1.00 81.88 101 GLN A O 1
ATOM 749 N N . MET A 1 102 ? 1.862 7.157 10.706 1.00 83.06 102 MET A N 1
ATOM 750 C CA . MET A 1 102 ? 2.487 8.123 9.800 1.00 83.06 102 MET A CA 1
ATOM 751 C C . MET A 1 102 ? 3.962 8.344 10.148 1.00 83.06 102 MET A C 1
ATOM 753 O O . MET A 1 102 ? 4.807 8.310 9.256 1.00 83.06 102 MET A O 1
ATOM 757 N N . ALA A 1 103 ? 4.281 8.491 11.436 1.00 87.75 103 ALA A N 1
ATOM 758 C CA . ALA A 1 103 ? 5.652 8.623 11.916 1.00 87.75 103 ALA A CA 1
ATOM 759 C C . ALA A 1 103 ? 6.501 7.415 11.501 1.00 87.75 103 ALA A C 1
ATOM 761 O O . ALA A 1 103 ? 7.586 7.594 10.960 1.00 87.75 103 ALA A O 1
ATOM 762 N N . ASN A 1 104 ? 5.982 6.193 11.655 1.00 86.25 104 ASN A N 1
ATOM 763 C CA . ASN A 1 104 ? 6.686 4.983 11.232 1.00 86.25 104 ASN A CA 1
ATOM 764 C C . ASN A 1 104 ? 6.946 4.949 9.713 1.00 86.25 104 ASN A C 1
ATOM 766 O O . ASN A 1 104 ? 8.041 4.588 9.283 1.00 86.25 104 ASN A O 1
ATOM 770 N N . CYS A 1 105 ? 5.975 5.375 8.896 1.00 84.19 105 CYS A N 1
ATOM 771 C CA . CYS A 1 105 ? 6.156 5.507 7.444 1.00 84.19 105 CYS A CA 1
ATOM 772 C C . CYS A 1 105 ? 7.267 6.505 7.082 1.00 84.19 105 CYS A C 1
ATOM 774 O O . CYS A 1 105 ? 8.122 6.197 6.251 1.00 84.19 105 CYS A O 1
ATOM 776 N N . ILE A 1 106 ? 7.267 7.689 7.702 1.00 89.19 106 ILE A N 1
ATOM 777 C CA . ILE A 1 106 ? 8.250 8.747 7.423 1.00 89.19 106 ILE A CA 1
ATOM 778 C C . ILE A 1 106 ? 9.648 8.303 7.856 1.00 89.19 106 ILE A C 1
ATOM 780 O O . ILE A 1 106 ? 10.603 8.470 7.099 1.00 89.19 106 ILE A O 1
ATOM 784 N N . THR A 1 107 ? 9.770 7.676 9.027 1.00 89.00 107 THR A N 1
ATOM 785 C CA . THR A 1 107 ? 11.041 7.125 9.507 1.00 89.00 107 THR A CA 1
ATOM 786 C C . THR A 1 107 ? 11.583 6.072 8.541 1.00 89.00 107 THR A C 1
ATOM 788 O O . THR A 1 107 ? 12.753 6.131 8.170 1.00 89.00 107 THR A O 1
ATOM 791 N N . GLY A 1 108 ? 10.738 5.155 8.056 1.00 85.56 108 GLY A N 1
ATOM 792 C CA . GLY A 1 108 ? 11.142 4.154 7.064 1.00 85.56 108 GLY A CA 1
ATOM 793 C C . GLY A 1 10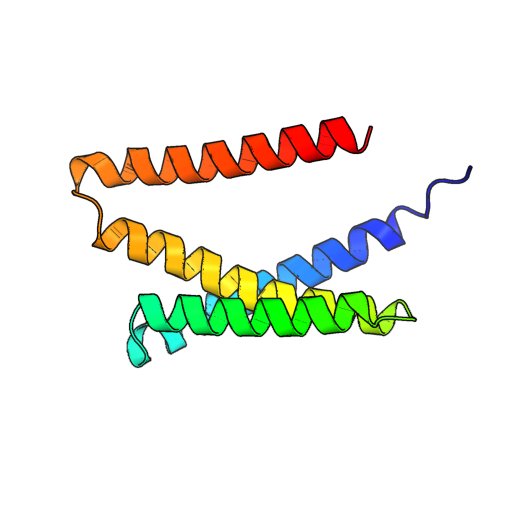8 ? 11.597 4.767 5.735 1.00 85.56 108 GLY A C 1
ATOM 794 O O . GLY A 1 108 ? 12.610 4.343 5.172 1.00 85.56 108 GLY A O 1
ATOM 795 N N . PHE A 1 109 ? 10.898 5.799 5.253 1.00 85.38 109 PHE A N 1
ATOM 796 C CA . PHE A 1 109 ? 11.306 6.540 4.057 1.00 85.38 109 PHE A CA 1
ATOM 797 C C . PHE A 1 109 ? 12.647 7.257 4.262 1.00 85.38 109 PHE A C 1
ATOM 799 O O . PHE A 1 109 ? 13.525 7.167 3.406 1.00 85.38 109 PHE A O 1
ATOM 806 N N . SER A 1 110 ? 12.837 7.902 5.415 1.00 88.94 110 SER A N 1
ATOM 807 C CA . SER A 1 110 ? 14.083 8.590 5.767 1.00 88.94 110 SER A CA 1
ATOM 808 C C . SER A 1 110 ? 15.269 7.626 5.838 1.00 88.94 110 SER A C 1
ATOM 810 O O . SER A 1 110 ? 16.336 7.940 5.318 1.00 88.94 110 SER A O 1
ATOM 812 N N . ILE A 1 111 ? 15.085 6.442 6.433 1.00 89.50 111 ILE A N 1
ATOM 813 C CA . ILE A 1 111 ? 16.123 5.401 6.499 1.00 89.50 111 ILE A CA 1
ATOM 814 C C . ILE A 1 111 ? 16.436 4.861 5.099 1.00 89.50 111 ILE A C 1
ATOM 816 O O . ILE A 1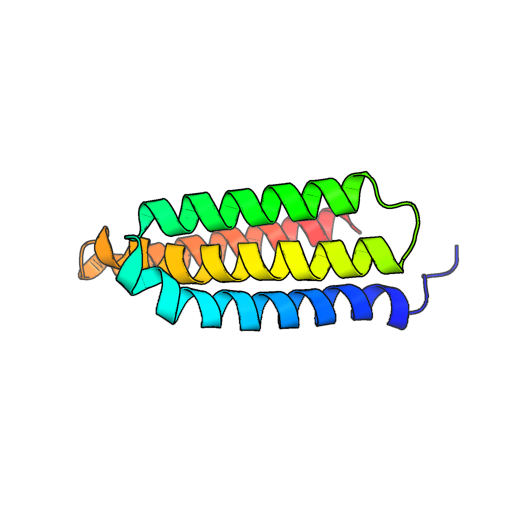 111 ? 17.602 4.706 4.748 1.00 89.50 111 ILE A O 1
ATOM 820 N N . SER A 1 112 ? 15.411 4.614 4.277 1.00 82.88 112 SER A N 1
ATOM 821 C CA . SER A 1 112 ? 15.603 4.139 2.898 1.00 82.88 112 SER A CA 1
ATOM 822 C C . SER A 1 112 ? 16.370 5.155 2.054 1.00 82.88 112 SER A C 1
ATOM 824 O O . SER A 1 112 ? 17.245 4.774 1.280 1.00 82.88 112 SER A O 1
ATOM 826 N N . ASN A 1 113 ? 16.063 6.445 2.215 1.00 85.81 113 ASN A N 1
ATOM 827 C CA . ASN A 1 113 ? 16.770 7.515 1.523 1.00 85.81 113 ASN A CA 1
ATOM 828 C C . ASN A 1 113 ? 18.236 7.599 1.967 1.00 85.81 113 ASN A C 1
ATOM 830 O O . ASN A 1 113 ? 19.105 7.709 1.112 1.00 85.81 113 ASN A O 1
ATOM 834 N N . TRP A 1 114 ? 18.506 7.454 3.266 1.00 88.56 114 TRP A N 1
ATOM 835 C CA . TRP A 1 114 ? 19.867 7.445 3.802 1.00 88.56 114 TRP A CA 1
ATOM 836 C C . TRP A 1 114 ? 20.690 6.238 3.330 1.00 88.56 114 TRP A C 1
ATOM 838 O O . TRP A 1 114 ? 21.851 6.398 2.996 1.00 88.56 114 TRP A O 1
ATOM 848 N N . LEU A 1 115 ? 20.088 5.046 3.245 1.00 83.44 115 LEU A N 1
ATOM 849 C CA . LEU A 1 115 ? 20.748 3.830 2.738 1.00 83.44 115 LEU A CA 1
ATOM 850 C C . LEU A 1 115 ? 20.980 3.833 1.220 1.00 83.44 115 LEU A C 1
ATOM 852 O O . LEU A 1 115 ? 21.805 3.073 0.723 1.00 83.44 115 LEU A O 1
ATOM 856 N N . THR A 1 116 ? 20.197 4.615 0.478 1.00 74.00 116 THR A N 1
ATOM 857 C CA . THR A 1 116 ? 20.321 4.736 -0.985 1.00 74.00 116 THR A CA 1
ATOM 858 C C . THR A 1 116 ? 21.402 5.747 -1.381 1.00 74.00 116 THR A C 1
ATOM 860 O O . THR A 1 116 ? 21.810 5.773 -2.544 1.00 74.00 116 THR A O 1
ATOM 863 N N . HIS A 1 117 ? 21.841 6.580 -0.436 1.00 49.47 117 HIS A N 1
ATOM 864 C CA . HIS A 1 117 ? 22.833 7.629 -0.631 1.00 49.47 117 HIS A CA 1
ATOM 865 C C . HIS A 1 117 ? 24.237 7.181 -0.227 1.00 49.47 117 HIS A C 1
ATOM 867 O O . HIS A 1 117 ? 25.186 7.708 -0.855 1.00 49.47 117 HIS A O 1
#

Secondary structure (DSSP, 8-state):
-PPPPHHHHHHHHHHHHHHHHHHHHHHHHHHHHH-HHHHHHHHHHHHHHHHHHHHT--SHHHHHHHHHHHHHHHHHHHHHHHHHHHHHS-TTTHHHHHHHHHHHHHHHHHHHHHHH-

Sequence (117 aa):
MGYPPTRVQGTPTSVYNLGCFFGALSTIWTGDFLGRPRVILLGSTIIALGALIQTTSYGVAQMMMGRVVVGLGTGMNTATAGLWQAKTSKIRSRGKLVIIQMANCITGFSISNWLTH

Solvent-accessible surface area (backbone atoms only — not comparable to full-atom values): 6060 Å² total; per-residue (Å²): 138,78,77,74,59,71,65,74,66,47,51,53,55,53,46,19,51,53,20,20,53,54,16,35,57,52,34,64,65,49,48,75,75,62,40,66,73,53,48,42,52,50,17,50,51,40,26,51,54,15,48,51,44,40,75,72,40,90,47,72,68,45,37,43,52,15,32,30,39,27,16,23,14,49,18,25,29,56,55,46,49,56,56,46,49,53,70,75,38,56,85,89,47,38,65,57,55,54,50,51,54,51,49,52,51,50,51,52,52,54,52,50,53,60,74,75,102

Nearest PDB structures (foldseek):
  8tte-assembly1_A  TM=9.410E-01  e=9.168E-03  Staphylococcus aureus
  8ttf-assembly1_A  TM=9.223E-01  e=1.028E-02  Staphylococcus aureus
  8ttg-assembly1_A  TM=9.270E-01  e=1.368E-02  Staphylococcus aureus
  8tth-assembly1_A  TM=9.326E-01  e=1.292E-02  Staphylococcus aureus
  9b3m-assembly1_A  TM=9.054E-01  e=2.716E-02  Staphylococcus aureus